Protein AF-W8YSH8-F1 (afdb_monomer_lite)

Sequence (83 aa):
MADPSLFLEEARTSIHHPGGHTEGWPDSLKNMMLQYYTFIRDRKDPRKDRPNFATFEDGHLSMRITDAILQSHEEERWIRVTT

Secondary structure (DSSP, 8-state):
---GGGS-HHHHTT--SPTT----HHHHHHHHHHHHHHHHHTT--TTTSPPSS--HHHHHHHHHHHHHHHHHHHHTS------

Foldseek 3Di:
DDDLVPDDPVCSVLDDDHGPDDDDDVSVVVVLVCQVVVCVVVVHDVVPDPGPHDDVVNVVLVVLVVVQVVVCVVVVHHDDSDD

Structure (mmCIF, N/CA/C/O backbone):
data_AF-W8YSH8-F1
#
_entry.id   AF-W8YSH8-F1
#
loop_
_atom_site.group_PDB
_atom_site.id
_atom_site.type_symbol
_atom_site.label_atom_id
_atom_site.label_alt_id
_atom_site.label_comp_id
_atom_site.label_asym_id
_atom_site.label_entity_id
_atom_site.label_seq_id
_atom_site.pdbx_PDB_ins_code
_atom_site.Cartn_x
_atom_site.Cartn_y
_atom_site.Cartn_z
_atom_site.occupancy
_atom_site.B_iso_or_equiv
_atom_site.auth_seq_id
_atom_site.auth_comp_id
_atom_site.auth_asym_id
_atom_site.auth_atom_id
_atom_site.pdbx_PDB_model_num
ATOM 1 N N . MET A 1 1 ? 19.046 -13.631 8.253 1.00 66.25 1 MET A N 1
ATOM 2 C CA . MET A 1 1 ? 19.356 -12.399 7.491 1.00 66.25 1 MET A CA 1
ATOM 3 C C . MET A 1 1 ? 18.791 -12.579 6.085 1.00 66.25 1 MET A C 1
ATOM 5 O O . MET A 1 1 ? 18.692 -13.730 5.678 1.00 66.25 1 MET A O 1
ATOM 9 N N . ALA A 1 2 ? 18.307 -11.532 5.410 1.00 77.81 2 ALA A N 1
ATOM 10 C CA . ALA A 1 2 ? 17.486 -11.697 4.203 1.00 77.81 2 ALA A CA 1
ATOM 11 C C . ALA A 1 2 ? 18.309 -12.224 3.010 1.00 77.81 2 ALA A C 1
ATOM 13 O O . ALA A 1 2 ? 19.397 -11.724 2.740 1.00 77.81 2 ALA A O 1
ATOM 14 N N . ASP A 1 3 ? 17.797 -13.244 2.318 1.00 83.94 3 ASP A N 1
ATOM 15 C CA . ASP A 1 3 ? 18.357 -13.797 1.078 1.00 83.94 3 ASP A CA 1
ATOM 16 C C . ASP A 1 3 ? 17.244 -13.825 0.020 1.00 83.94 3 ASP A C 1
ATOM 18 O O . ASP A 1 3 ? 16.244 -14.508 0.258 1.00 83.94 3 ASP A O 1
ATOM 22 N N . PRO A 1 4 ? 17.385 -13.119 -1.123 1.00 81.50 4 PRO A N 1
ATOM 23 C CA . PRO A 1 4 ? 16.360 -13.062 -2.167 1.00 81.50 4 PRO A CA 1
ATOM 24 C C . PRO A 1 4 ? 15.856 -14.436 -2.625 1.00 81.50 4 PRO A C 1
ATOM 26 O O . PRO A 1 4 ? 14.671 -14.594 -2.909 1.00 81.50 4 PRO A O 1
ATOM 29 N N . SER A 1 5 ? 16.722 -15.451 -2.669 1.00 85.88 5 SER A N 1
ATOM 30 C CA . SER A 1 5 ? 16.350 -16.792 -3.137 1.00 85.88 5 SER A CA 1
ATOM 31 C C . SER A 1 5 ? 15.302 -17.470 -2.246 1.00 85.88 5 SER A C 1
ATOM 33 O O . SER A 1 5 ? 14.537 -18.307 -2.730 1.00 85.88 5 SER A O 1
ATOM 35 N N . LEU A 1 6 ? 15.212 -17.055 -0.978 1.00 89.38 6 LEU A N 1
ATOM 36 C CA . LEU A 1 6 ? 14.288 -17.590 0.021 1.00 89.38 6 LEU A CA 1
ATOM 37 C C . LEU A 1 6 ? 12.929 -16.871 0.048 1.00 89.38 6 LEU A C 1
ATOM 39 O O . LEU A 1 6 ? 12.028 -17.311 0.762 1.00 89.38 6 LEU A O 1
ATOM 43 N N . PHE A 1 7 ? 12.763 -15.778 -0.702 1.00 88.50 7 PHE A N 1
ATOM 44 C CA . PHE A 1 7 ? 11.491 -15.058 -0.794 1.00 88.50 7 PHE A CA 1
ATOM 45 C C . PHE A 1 7 ? 10.586 -15.637 -1.885 1.00 88.50 7 PHE A C 1
ATOM 47 O O . PHE A 1 7 ? 11.063 -16.175 -2.890 1.00 88.50 7 PHE A O 1
ATOM 54 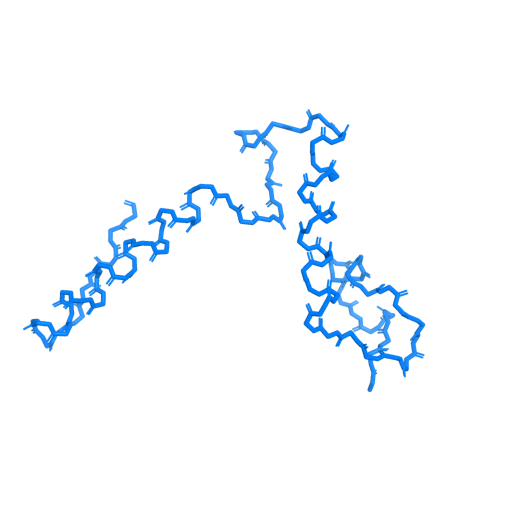N N . LEU A 1 8 ? 9.274 -15.457 -1.690 1.00 92.06 8 LEU A N 1
ATOM 55 C CA . LEU A 1 8 ? 8.267 -15.627 -2.740 1.00 92.06 8 LEU A CA 1
ATOM 56 C C . LEU A 1 8 ? 8.625 -14.765 -3.953 1.00 92.06 8 LEU A C 1
ATOM 58 O O . LEU A 1 8 ? 9.168 -13.670 -3.788 1.00 92.06 8 LEU A O 1
ATOM 62 N N . GLU A 1 9 ? 8.301 -15.245 -5.153 1.00 90.00 9 GLU A N 1
ATOM 63 C CA . GLU A 1 9 ? 8.692 -14.611 -6.417 1.00 90.00 9 GLU A CA 1
ATOM 64 C C . GLU A 1 9 ? 8.283 -13.132 -6.473 1.00 90.00 9 GLU A C 1
ATOM 66 O O . GLU A 1 9 ? 9.077 -12.274 -6.852 1.00 90.00 9 GLU A O 1
ATOM 71 N N . GLU A 1 10 ? 7.088 -12.808 -5.983 1.00 87.06 10 GLU A N 1
ATOM 72 C CA . GLU A 1 10 ? 6.542 -11.450 -5.978 1.00 87.06 10 GLU A CA 1
ATOM 73 C C . GLU A 1 10 ? 7.279 -10.507 -5.014 1.00 87.06 10 GLU A C 1
ATOM 75 O O . GLU A 1 10 ? 7.254 -9.290 -5.187 1.00 87.06 10 GLU A O 1
ATOM 80 N N . ALA A 1 11 ? 7.937 -11.050 -3.987 1.00 88.44 11 ALA A N 1
ATOM 81 C CA . ALA A 1 11 ? 8.674 -10.274 -2.994 1.00 88.44 11 ALA A CA 1
ATOM 82 C C . ALA A 1 11 ? 10.148 -10.066 -3.378 1.00 88.44 11 ALA A C 1
ATOM 84 O O . ALA A 1 11 ? 10.778 -9.127 -2.885 1.00 88.44 11 ALA A O 1
ATOM 85 N N . ARG A 1 12 ? 10.700 -10.892 -4.279 1.00 89.75 12 ARG A N 1
ATOM 86 C CA . ARG A 1 12 ? 12.115 -10.830 -4.692 1.00 89.75 12 ARG A CA 1
ATOM 87 C C . ARG A 1 12 ? 12.499 -9.484 -5.284 1.00 89.75 12 ARG A C 1
ATOM 89 O O . ARG A 1 12 ? 13.585 -8.991 -5.007 1.00 89.75 12 ARG A O 1
ATOM 96 N N . THR A 1 13 ? 11.593 -8.852 -6.029 1.00 88.06 13 THR A N 1
ATOM 97 C CA . THR A 1 13 ? 11.832 -7.537 -6.648 1.00 88.06 13 THR A CA 1
ATOM 98 C C . THR A 1 13 ? 12.014 -6.405 -5.636 1.00 88.06 13 THR A C 1
ATOM 100 O O . THR A 1 13 ? 12.429 -5.314 -6.012 1.00 88.06 13 THR A O 1
ATOM 103 N N . SER A 1 14 ? 11.669 -6.636 -4.368 1.00 90.75 14 SER A N 1
ATOM 104 C CA . SER A 1 14 ? 11.818 -5.661 -3.285 1.00 90.75 14 SER A CA 1
ATOM 105 C C . SER A 1 14 ? 13.136 -5.816 -2.519 1.00 90.75 14 SER A C 1
ATOM 107 O O . SER A 1 14 ? 13.482 -4.918 -1.749 1.00 90.75 14 SER A O 1
ATOM 109 N N . ILE A 1 15 ? 13.874 -6.913 -2.733 1.00 92.44 15 ILE A N 1
ATOM 110 C CA . ILE A 1 15 ? 15.170 -7.174 -2.100 1.00 92.44 15 ILE A CA 1
ATOM 111 C C . ILE A 1 15 ? 16.276 -6.764 -3.071 1.00 92.44 15 ILE A C 1
ATOM 113 O O . ILE A 1 15 ? 16.425 -7.335 -4.149 1.00 92.44 15 ILE A O 1
ATOM 117 N N . HIS A 1 16 ? 17.040 -5.749 -2.693 1.00 90.50 16 HIS A N 1
ATOM 118 C CA . HIS A 1 16 ? 18.059 -5.135 -3.539 1.00 90.50 16 HIS A CA 1
ATOM 119 C C . HIS A 1 16 ? 19.473 -5.439 -3.065 1.00 90.50 16 HIS A C 1
ATOM 121 O O . HIS A 1 16 ? 20.405 -5.404 -3.872 1.00 90.50 16 HIS A O 1
ATOM 127 N N . HIS A 1 17 ? 19.643 -5.713 -1.771 1.00 89.06 17 HIS A N 1
ATOM 128 C CA . HIS A 1 17 ? 20.953 -6.020 -1.214 1.00 89.06 17 HIS A CA 1
ATOM 129 C C . HIS A 1 17 ? 21.318 -7.501 -1.413 1.00 89.06 17 HIS A C 1
ATOM 131 O O . HIS A 1 17 ? 20.434 -8.360 -1.495 1.00 89.06 17 HIS A O 1
ATOM 137 N N . PRO A 1 18 ? 22.621 -7.836 -1.480 1.00 88.50 18 PRO A N 1
ATOM 138 C CA . PRO A 1 18 ? 23.065 -9.223 -1.549 1.00 88.50 18 PRO A CA 1
ATOM 139 C C . PRO A 1 18 ? 22.591 -10.046 -0.348 1.00 88.50 18 PRO A C 1
ATOM 141 O O . PRO A 1 18 ? 22.442 -9.522 0.759 1.00 88.50 18 PRO A O 1
ATOM 144 N N . GLY A 1 19 ? 22.439 -11.357 -0.553 1.00 89.19 19 GLY A N 1
ATOM 145 C CA . GLY A 1 19 ? 22.047 -12.285 0.505 1.00 89.19 19 GLY A CA 1
ATOM 146 C C . GLY A 1 19 ? 22.903 -12.118 1.761 1.00 89.19 19 GLY A C 1
ATOM 147 O O . GLY A 1 19 ? 24.124 -11.977 1.691 1.00 89.19 19 GLY A O 1
ATOM 148 N N . GLY A 1 20 ? 22.246 -12.072 2.917 1.00 86.88 20 GLY A N 1
ATOM 149 C CA . GLY A 1 20 ? 22.911 -11.749 4.173 1.00 86.88 20 GLY A CA 1
ATOM 150 C C . GLY A 1 20 ? 22.967 -10.255 4.500 1.00 86.88 20 GLY A C 1
ATOM 151 O O . GLY A 1 20 ? 23.615 -9.904 5.472 1.00 86.88 20 GLY A O 1
ATOM 152 N N . HIS A 1 21 ? 22.282 -9.376 3.769 1.00 87.88 21 HIS A N 1
ATOM 153 C CA . HIS A 1 21 ? 22.093 -7.971 4.156 1.00 87.88 21 HIS A CA 1
ATOM 154 C C . HIS A 1 21 ? 20.626 -7.713 4.509 1.00 87.88 21 HIS A C 1
ATOM 156 O O . HIS A 1 21 ? 19.723 -8.378 4.006 1.00 87.88 21 HIS A O 1
ATOM 162 N N . THR A 1 22 ? 20.371 -6.794 5.436 1.00 86.12 22 THR A N 1
ATOM 163 C CA . THR A 1 22 ? 19.005 -6.460 5.862 1.00 86.12 22 THR A CA 1
ATOM 164 C C . THR A 1 22 ? 18.455 -5.296 5.054 1.00 86.12 22 THR A C 1
ATOM 166 O O . THR A 1 22 ? 19.113 -4.266 4.954 1.00 86.12 22 THR A O 1
ATOM 169 N N . GLU A 1 23 ? 17.226 -5.442 4.571 1.00 90.75 23 GLU A N 1
ATOM 170 C CA . GLU A 1 23 ? 16.391 -4.318 4.142 1.00 90.75 23 GLU A CA 1
ATOM 171 C C . GLU A 1 23 ? 15.782 -3.630 5.374 1.00 90.75 23 GLU A C 1
ATOM 173 O O . GLU A 1 23 ? 15.570 -4.264 6.414 1.00 90.75 23 GLU A O 1
ATOM 178 N N . GLY A 1 24 ? 15.473 -2.342 5.261 1.00 90.25 24 GLY A N 1
ATOM 179 C CA . GLY A 1 24 ? 14.884 -1.559 6.339 1.00 90.25 24 GLY A CA 1
ATOM 180 C C . GLY A 1 24 ? 13.832 -0.552 5.883 1.00 90.25 24 GLY A C 1
ATOM 181 O O . GLY A 1 24 ? 13.269 -0.604 4.786 1.00 90.25 24 GLY A O 1
ATOM 182 N N . TRP A 1 25 ? 13.549 0.397 6.776 1.00 92.19 25 TRP A N 1
ATOM 183 C CA . TRP A 1 25 ? 12.589 1.469 6.518 1.00 92.19 25 TRP A CA 1
ATOM 184 C C . TRP A 1 25 ? 12.928 2.312 5.270 1.00 92.19 25 TRP A C 1
ATOM 186 O O . TRP A 1 25 ? 12.031 2.521 4.449 1.00 92.19 25 TRP A O 1
ATOM 196 N N . PRO A 1 26 ? 14.188 2.751 5.052 1.00 93.38 26 PRO A N 1
ATOM 197 C CA . PRO A 1 26 ? 14.539 3.506 3.848 1.00 93.38 26 PRO A CA 1
ATOM 198 C C . PRO A 1 26 ? 14.278 2.725 2.552 1.00 93.38 26 PRO A C 1
ATOM 200 O O . PRO A 1 26 ? 13.788 3.298 1.576 1.00 93.38 26 PRO A O 1
ATOM 203 N N . ASP A 1 27 ? 14.542 1.416 2.552 1.00 94.19 27 ASP A N 1
ATOM 204 C CA . ASP A 1 27 ? 14.317 0.550 1.393 1.00 94.19 27 ASP A CA 1
ATOM 205 C C . ASP A 1 27 ? 12.821 0.392 1.094 1.00 94.19 27 ASP A C 1
ATOM 207 O O . ASP A 1 27 ? 12.414 0.397 -0.066 1.00 94.19 27 ASP A O 1
ATOM 211 N N . SER A 1 28 ? 11.978 0.356 2.130 1.00 92.81 28 SER A N 1
ATOM 212 C CA . SER A 1 28 ? 10.518 0.289 1.975 1.00 92.81 28 SER A CA 1
ATOM 213 C C . SER A 1 28 ? 9.965 1.517 1.243 1.00 92.81 28 SER A C 1
ATOM 215 O O . SER A 1 28 ? 9.184 1.380 0.298 1.00 92.81 28 SER A O 1
ATOM 217 N N . LEU A 1 29 ? 10.418 2.720 1.619 1.00 94.38 29 LEU A N 1
ATOM 218 C CA . LEU A 1 29 ? 10.026 3.958 0.939 1.00 94.38 29 LEU A CA 1
ATOM 219 C C . LEU A 1 29 ? 10.528 3.986 -0.510 1.00 94.38 29 LEU A C 1
ATOM 221 O O . LEU A 1 29 ? 9.767 4.312 -1.424 1.00 94.38 29 LEU A O 1
ATOM 225 N N . LYS A 1 30 ? 11.793 3.610 -0.732 1.00 95.38 30 LYS A N 1
ATOM 226 C CA . LYS A 1 30 ? 12.365 3.480 -2.079 1.00 95.38 30 LYS A CA 1
ATOM 227 C C . LYS A 1 30 ? 11.522 2.530 -2.934 1.00 95.38 30 LYS A C 1
ATOM 229 O O . LYS A 1 30 ? 11.200 2.878 -4.068 1.00 95.38 30 LYS A O 1
ATOM 234 N N . ASN A 1 31 ? 11.152 1.366 -2.405 1.00 95.31 31 ASN A N 1
ATOM 235 C CA . ASN A 1 31 ? 10.376 0.361 -3.127 1.00 95.31 31 ASN A CA 1
ATOM 236 C C . ASN A 1 31 ? 8.996 0.892 -3.509 1.00 95.31 31 ASN A C 1
ATOM 238 O O . ASN A 1 31 ? 8.613 0.778 -4.669 1.00 95.31 31 ASN A O 1
ATOM 242 N N . MET A 1 32 ? 8.290 1.550 -2.585 1.00 95.31 32 MET A N 1
ATOM 243 C CA . MET A 1 32 ? 7.007 2.195 -2.883 1.00 95.31 32 MET A CA 1
ATOM 244 C C . MET A 1 32 ? 7.136 3.200 -4.041 1.00 95.31 32 MET A C 1
ATOM 246 O O . MET A 1 32 ? 6.352 3.161 -4.991 1.00 95.31 32 MET A O 1
ATOM 250 N N . MET A 1 33 ? 8.153 4.065 -3.996 1.00 96.19 33 MET A N 1
ATOM 251 C CA . MET A 1 33 ? 8.397 5.057 -5.047 1.00 96.19 33 MET A CA 1
ATOM 252 C C . MET A 1 33 ? 8.768 4.397 -6.380 1.00 96.19 33 MET A C 1
ATOM 254 O O . MET A 1 33 ? 8.277 4.807 -7.431 1.00 96.19 33 MET A O 1
ATOM 258 N N . LEU A 1 34 ? 9.593 3.349 -6.350 1.00 95.88 34 LEU A N 1
ATOM 259 C CA . LEU A 1 34 ? 9.975 2.590 -7.538 1.00 95.88 34 LEU A CA 1
ATOM 260 C C . LEU A 1 34 ? 8.753 1.965 -8.219 1.00 95.88 34 LEU A C 1
ATOM 262 O O . LEU A 1 34 ? 8.642 2.053 -9.442 1.00 95.88 34 LEU A O 1
ATOM 266 N N . GLN A 1 35 ? 7.830 1.383 -7.450 1.00 95.19 35 GLN A N 1
ATOM 267 C CA . GLN A 1 35 ? 6.595 0.811 -7.988 1.00 95.19 35 GLN A CA 1
ATOM 268 C C . GLN A 1 35 ? 5.704 1.881 -8.629 1.00 95.19 35 GLN A C 1
ATOM 270 O O . GLN A 1 35 ? 5.275 1.724 -9.775 1.00 95.19 35 GLN A O 1
ATOM 275 N N . TYR A 1 36 ? 5.507 3.008 -7.938 1.00 96.06 36 TYR A N 1
ATOM 276 C CA . TYR A 1 36 ? 4.721 4.135 -8.444 1.00 96.06 36 TYR A CA 1
ATOM 277 C C . TYR A 1 36 ? 5.269 4.677 -9.774 1.00 96.06 36 TYR A C 1
ATOM 279 O O . TYR A 1 36 ? 4.551 4.766 -10.771 1.00 96.06 36 TYR A O 1
ATOM 287 N N . TYR A 1 37 ? 6.567 4.987 -9.832 1.00 97.06 37 TYR A N 1
ATOM 288 C CA . TYR A 1 37 ? 7.168 5.545 -11.045 1.00 97.06 37 TYR A CA 1
ATOM 289 C C . TYR A 1 37 ? 7.320 4.524 -12.170 1.00 97.06 37 TYR A C 1
ATOM 291 O O . TYR A 1 37 ? 7.217 4.899 -13.337 1.00 97.06 37 TYR A O 1
ATOM 299 N N . THR A 1 38 ? 7.521 3.243 -11.854 1.00 96.44 38 THR A N 1
ATOM 300 C CA . THR A 1 38 ? 7.524 2.169 -12.858 1.00 96.44 38 THR A CA 1
ATOM 301 C C . THR A 1 38 ? 6.175 2.087 -13.563 1.00 96.44 38 THR A C 1
ATOM 303 O O . THR A 1 38 ? 6.127 2.037 -14.788 1.00 96.44 38 THR A O 1
ATOM 306 N N . PHE A 1 39 ? 5.077 2.168 -12.814 1.00 97.38 39 PHE A N 1
ATOM 307 C CA . PHE A 1 39 ? 3.728 2.151 -13.373 1.00 97.38 39 PHE A CA 1
ATOM 308 C C . PHE A 1 39 ? 3.473 3.322 -14.335 1.00 97.38 39 PHE A C 1
ATOM 310 O O . PHE A 1 39 ? 2.943 3.119 -15.428 1.00 97.38 39 PHE A O 1
ATOM 317 N N . ILE A 1 40 ? 3.927 4.528 -13.972 1.00 97.00 40 ILE A N 1
ATOM 318 C CA . ILE A 1 40 ? 3.853 5.717 -14.838 1.00 97.00 40 ILE A CA 1
ATOM 319 C C . ILE A 1 40 ? 4.728 5.550 -16.083 1.00 97.00 40 ILE A C 1
ATOM 321 O O . ILE A 1 40 ? 4.272 5.798 -17.201 1.00 97.00 40 ILE A O 1
ATOM 325 N N . ARG A 1 41 ? 5.987 5.134 -15.903 1.00 98.00 41 ARG A N 1
ATOM 326 C CA . ARG A 1 41 ? 6.953 4.929 -16.992 1.00 98.00 41 ARG A CA 1
ATOM 327 C C . ARG A 1 41 ? 6.416 3.943 -18.026 1.00 98.00 41 ARG A C 1
ATOM 329 O O . ARG A 1 41 ? 6.521 4.198 -19.223 1.00 98.00 41 ARG A O 1
ATOM 336 N N . ASP A 1 42 ? 5.812 2.858 -17.555 1.00 97.62 42 ASP A N 1
ATOM 337 C CA . ASP A 1 42 ? 5.245 1.796 -18.385 1.00 97.62 42 ASP A CA 1
ATOM 338 C C . ASP A 1 42 ? 3.885 2.192 -19.000 1.00 97.62 42 ASP A C 1
ATOM 340 O O . ASP A 1 42 ? 3.275 1.395 -19.709 1.00 97.62 42 ASP A O 1
ATOM 344 N N . ARG A 1 43 ? 3.418 3.430 -18.765 1.00 97.38 43 ARG A N 1
ATOM 345 C CA . ARG A 1 43 ? 2.154 4.000 -19.268 1.00 97.38 43 ARG A CA 1
ATOM 346 C C . ARG A 1 43 ? 0.918 3.175 -18.898 1.00 97.38 43 ARG A C 1
ATOM 348 O O . ARG A 1 43 ? -0.035 3.112 -19.675 1.00 97.38 43 ARG A O 1
ATOM 355 N N . LYS A 1 44 ? 0.937 2.560 -17.715 1.00 97.56 44 LYS A N 1
ATOM 356 C CA . LYS A 1 44 ? -0.197 1.804 -17.179 1.00 97.56 44 LYS A CA 1
ATOM 357 C C . LYS A 1 44 ? -1.318 2.745 -16.733 1.00 97.56 44 LYS A C 1
ATOM 359 O O . LYS A 1 44 ? -1.068 3.873 -16.303 1.00 97.56 44 LYS A O 1
ATOM 364 N N . ASP A 1 45 ? -2.555 2.278 -16.837 1.00 95.06 45 ASP A N 1
ATOM 365 C CA . ASP A 1 45 ? -3.757 3.011 -16.438 1.00 95.06 45 ASP A CA 1
ATOM 366 C C . ASP A 1 45 ? -4.259 2.456 -15.098 1.00 95.06 45 ASP A C 1
ATOM 368 O O . ASP A 1 45 ? -4.663 1.297 -15.054 1.00 95.06 45 ASP A O 1
ATOM 372 N N . PRO A 1 46 ? -4.304 3.242 -14.003 1.00 92.69 46 PRO A N 1
ATOM 373 C CA . PRO A 1 46 ? -4.743 2.743 -12.696 1.00 92.69 46 PRO A CA 1
ATOM 374 C C . PRO A 1 46 ? -6.209 2.285 -12.672 1.00 92.69 46 PRO A C 1
ATOM 376 O O . PRO A 1 46 ? -6.629 1.648 -11.713 1.00 92.69 46 PRO A O 1
ATOM 379 N N . ARG A 1 47 ? -6.999 2.593 -13.712 1.00 91.31 47 ARG A N 1
ATOM 380 C CA . ARG A 1 47 ? -8.374 2.095 -13.869 1.00 91.31 47 ARG A CA 1
ATOM 381 C C . ARG A 1 47 ? -8.460 0.732 -14.559 1.00 91.31 47 ARG A C 1
ATOM 383 O O . ARG A 1 47 ? -9.538 0.145 -14.580 1.00 91.31 47 ARG A O 1
ATOM 390 N N . LYS A 1 48 ? -7.377 0.259 -15.180 1.00 95.00 48 LYS A N 1
ATOM 391 C CA . LYS A 1 48 ? -7.344 -0.985 -15.974 1.00 95.00 48 LYS A CA 1
ATOM 392 C C . LYS A 1 48 ? -6.292 -1.961 -15.469 1.00 95.00 48 LYS A C 1
ATOM 394 O O . LYS A 1 48 ? -6.542 -3.160 -15.402 1.00 95.00 48 LYS A O 1
ATOM 399 N N . ASP A 1 49 ? -5.128 -1.438 -15.122 1.00 96.44 49 ASP A N 1
ATOM 400 C CA . ASP A 1 49 ? -3.986 -2.179 -14.624 1.00 96.44 49 ASP A CA 1
ATOM 401 C C . ASP A 1 49 ? -3.974 -2.127 -13.103 1.00 96.44 49 ASP A C 1
ATOM 403 O O . ASP A 1 49 ? -4.082 -1.055 -12.508 1.00 96.44 49 ASP A O 1
ATOM 407 N N . ARG A 1 50 ? -3.794 -3.286 -12.466 1.00 93.38 50 ARG A N 1
ATOM 408 C CA . ARG A 1 50 ? -3.722 -3.383 -11.008 1.00 93.38 50 ARG A CA 1
ATOM 409 C C . ARG A 1 50 ? -2.454 -2.687 -10.487 1.00 93.38 50 ARG A C 1
ATOM 411 O O . ARG A 1 50 ? -1.355 -3.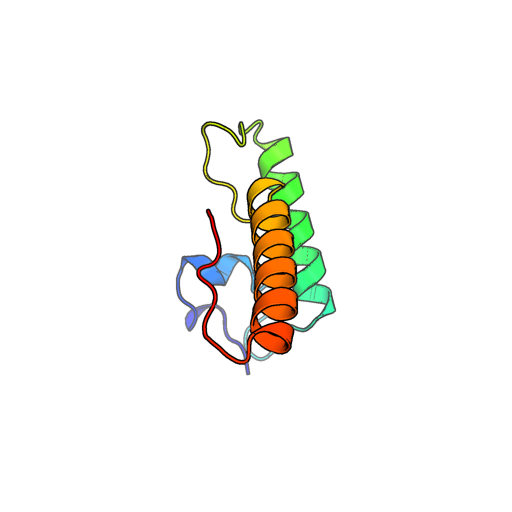165 -10.787 1.00 93.38 50 ARG A O 1
ATOM 418 N N . PRO A 1 51 ? -2.571 -1.615 -9.684 1.00 94.50 51 PRO A N 1
ATOM 419 C CA . PRO A 1 51 ? -1.423 -1.001 -9.032 1.00 94.50 51 PRO A CA 1
ATOM 420 C C . PRO A 1 51 ? -0.881 -1.907 -7.923 1.00 94.50 51 PRO A C 1
ATOM 422 O O . PRO A 1 51 ? -1.614 -2.679 -7.305 1.00 94.50 51 PRO A O 1
ATOM 425 N N . ASN A 1 52 ? 0.413 -1.796 -7.650 1.00 91.31 52 ASN A N 1
ATOM 426 C CA . ASN A 1 52 ? 1.095 -2.456 -6.532 1.00 91.31 52 ASN A CA 1
ATOM 427 C C . ASN A 1 52 ? 1.666 -1.435 -5.531 1.00 91.31 52 ASN A C 1
ATOM 429 O O . ASN A 1 52 ? 2.662 -1.684 -4.856 1.00 91.31 52 ASN A O 1
ATOM 433 N N . PHE A 1 53 ? 1.019 -0.276 -5.456 1.00 94.00 53 PHE A N 1
ATOM 434 C CA . PHE A 1 53 ? 1.256 0.818 -4.520 1.00 94.00 53 PHE A CA 1
ATOM 435 C C . PHE A 1 53 ? -0.102 1.369 -4.071 1.00 94.00 53 PHE A C 1
ATOM 437 O O . PHE A 1 53 ? -1.118 1.110 -4.718 1.00 94.00 53 PHE A O 1
ATOM 444 N N . ALA A 1 54 ? -0.116 2.132 -2.978 1.00 94.69 54 ALA A N 1
ATOM 445 C CA . ALA A 1 54 ? -1.343 2.707 -2.439 1.00 94.69 54 ALA A CA 1
ATOM 446 C C . ALA A 1 54 ? -1.960 3.736 -3.401 1.00 94.69 54 ALA A C 1
ATOM 448 O O . ALA A 1 54 ? -1.286 4.650 -3.884 1.00 94.69 54 ALA A O 1
ATOM 449 N N . THR A 1 55 ? -3.253 3.588 -3.656 1.00 94.81 55 THR A N 1
ATOM 450 C CA . THR A 1 55 ? -4.061 4.460 -4.510 1.00 94.81 55 THR A CA 1
ATOM 451 C C . THR A 1 55 ? -4.915 5.423 -3.681 1.00 94.81 55 THR A C 1
ATOM 453 O O . THR A 1 55 ? -4.955 5.367 -2.451 1.00 94.81 55 THR A O 1
ATOM 456 N N . PHE A 1 56 ? -5.653 6.311 -4.355 1.00 94.38 56 PHE A N 1
ATOM 457 C CA . PHE A 1 56 ? -6.658 7.132 -3.676 1.00 94.38 56 PHE A CA 1
ATOM 458 C C . PHE A 1 56 ? -7.823 6.318 -3.112 1.00 94.38 56 PHE A C 1
ATOM 460 O O . PHE A 1 56 ? -8.386 6.720 -2.098 1.00 94.38 56 PHE A O 1
ATOM 467 N N . GLU A 1 57 ? -8.170 5.185 -3.723 1.00 94.31 57 GLU A N 1
ATOM 468 C CA . GLU A 1 57 ? -9.200 4.289 -3.192 1.00 94.31 57 GLU A CA 1
ATOM 469 C C . GLU A 1 57 ? -8.746 3.670 -1.863 1.00 94.31 57 GLU A C 1
ATOM 471 O O . GLU A 1 57 ? -9.486 3.716 -0.880 1.00 94.31 57 GLU A O 1
ATOM 476 N N . ASP A 1 58 ? -7.489 3.223 -1.788 1.00 94.94 58 ASP A N 1
ATOM 477 C CA . ASP A 1 58 ? -6.891 2.727 -0.540 1.00 94.94 58 ASP A CA 1
ATOM 478 C C . ASP A 1 58 ? -6.844 3.824 0.537 1.00 94.94 58 ASP A C 1
ATOM 480 O O . ASP A 1 58 ? -7.159 3.586 1.706 1.00 94.94 58 ASP A O 1
ATOM 484 N N . GLY A 1 59 ? -6.498 5.054 0.141 1.00 96.00 59 GLY A N 1
ATOM 485 C CA . GLY A 1 59 ? -6.524 6.218 1.028 1.00 96.00 59 GLY A CA 1
ATOM 486 C C . GLY A 1 59 ? -7.926 6.526 1.560 1.00 96.00 59 GLY A C 1
ATOM 487 O O . GLY A 1 59 ? -8.095 6.780 2.752 1.00 96.00 59 GLY A O 1
ATOM 488 N N . HIS A 1 60 ? -8.947 6.450 0.705 1.00 96.94 60 HIS A N 1
ATOM 489 C CA . HIS A 1 60 ? -10.340 6.641 1.103 1.00 96.94 60 HIS A CA 1
ATOM 490 C C . HIS A 1 60 ? -10.810 5.554 2.077 1.00 96.94 60 HIS A C 1
ATOM 492 O O . HIS A 1 60 ? -11.428 5.869 3.096 1.00 96.94 60 HIS A O 1
ATOM 498 N N . LEU A 1 61 ? -10.468 4.289 1.814 1.00 97.12 61 LEU A N 1
ATOM 499 C CA . LEU A 1 61 ? -10.768 3.184 2.721 1.00 97.12 61 LEU A CA 1
ATOM 500 C C . LEU A 1 61 ? -10.107 3.384 4.094 1.00 97.12 61 LEU A C 1
ATOM 502 O O . LEU A 1 61 ? -10.759 3.189 5.117 1.00 97.12 61 LEU A O 1
ATOM 506 N N . SER A 1 62 ? -8.852 3.842 4.126 1.00 97.44 62 SER A N 1
ATOM 507 C CA . SER A 1 62 ? -8.137 4.165 5.370 1.00 97.44 62 SER A CA 1
ATOM 508 C C . SER A 1 62 ? -8.860 5.231 6.208 1.00 97.44 62 SER A C 1
ATOM 510 O O . SER A 1 62 ? -9.004 5.089 7.427 1.00 97.44 62 SER A O 1
ATOM 512 N N . MET A 1 63 ? -9.402 6.269 5.560 1.00 97.81 63 MET A N 1
ATOM 513 C CA . MET A 1 63 ? -10.196 7.292 6.252 1.00 97.81 63 MET A CA 1
ATOM 514 C C 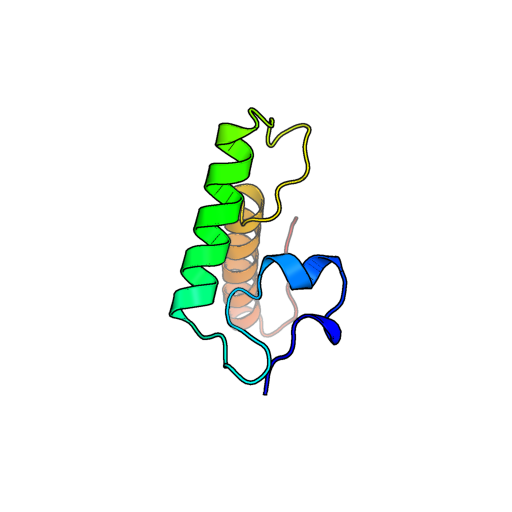. MET A 1 63 ? -11.502 6.721 6.810 1.00 97.81 63 MET A C 1
ATOM 516 O O . MET A 1 63 ? -11.810 6.943 7.974 1.00 97.81 63 MET A O 1
ATOM 520 N N . ARG A 1 64 ? -12.216 5.884 6.052 1.00 97.94 64 ARG A N 1
ATOM 521 C CA . ARG A 1 64 ? -13.463 5.258 6.534 1.00 97.94 64 ARG A CA 1
ATOM 522 C C . ARG A 1 64 ? -13.247 4.297 7.692 1.00 97.94 64 ARG A C 1
ATOM 524 O O . ARG A 1 64 ? -14.120 4.160 8.543 1.00 97.94 64 ARG A O 1
ATOM 531 N N . ILE A 1 65 ? -12.100 3.619 7.725 1.00 98.12 65 ILE A N 1
ATOM 532 C CA . ILE A 1 65 ? -11.705 2.810 8.880 1.00 98.12 65 ILE A CA 1
ATOM 533 C C . ILE A 1 65 ? -11.514 3.718 10.096 1.00 98.12 65 ILE A C 1
ATOM 535 O O . ILE A 1 65 ? -12.036 3.404 11.161 1.00 98.12 65 ILE A O 1
ATOM 539 N N . THR A 1 66 ? -10.824 4.850 9.934 1.00 98.12 66 THR A N 1
ATOM 540 C CA . THR A 1 66 ? -10.663 5.848 11.005 1.00 98.12 66 THR A CA 1
ATOM 541 C C . THR A 1 66 ? -12.019 6.336 11.522 1.00 98.12 66 THR A C 1
ATOM 543 O O . THR A 1 66 ? -12.253 6.296 12.728 1.00 98.12 66 THR A O 1
ATOM 546 N N . ASP A 1 67 ? -12.942 6.699 10.630 1.00 98.19 67 ASP A N 1
ATOM 547 C CA . ASP A 1 67 ? -14.292 7.143 11.004 1.00 98.19 67 ASP A CA 1
ATOM 548 C C . ASP A 1 67 ? -15.060 6.055 11.771 1.00 98.19 67 ASP A C 1
ATOM 550 O O . ASP A 1 67 ? -15.657 6.315 12.815 1.00 98.19 67 ASP A O 1
ATOM 554 N N . ALA A 1 68 ? -14.999 4.806 11.297 1.00 98.38 68 ALA A N 1
ATOM 555 C CA . ALA A 1 68 ? -15.645 3.679 11.961 1.00 98.38 68 ALA A CA 1
ATOM 556 C C . ALA A 1 68 ? -15.036 3.382 13.341 1.00 98.38 68 ALA A C 1
ATOM 558 O O . ALA A 1 68 ? -15.767 2.977 14.243 1.00 98.38 68 ALA A O 1
ATOM 559 N N . ILE A 1 69 ? -13.725 3.586 13.527 1.00 98.38 69 ILE A N 1
ATOM 560 C CA . ILE A 1 69 ? -13.059 3.459 14.833 1.00 98.38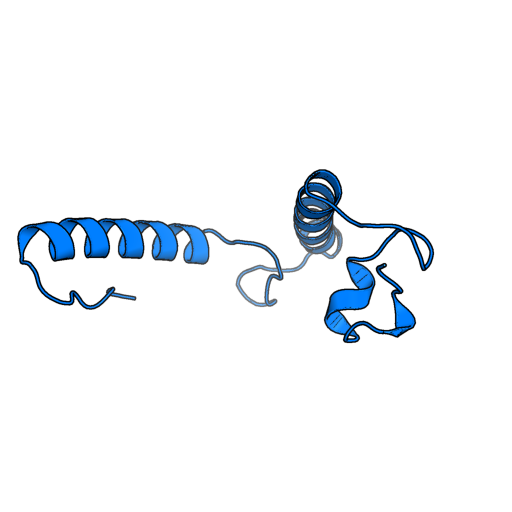 69 ILE A CA 1
ATOM 561 C C . ILE A 1 69 ? -13.579 4.525 15.797 1.00 98.38 69 ILE A C 1
ATOM 563 O O . ILE A 1 69 ? -13.911 4.194 16.934 1.00 98.38 69 ILE A O 1
ATOM 567 N N . LEU A 1 70 ? -13.683 5.780 15.349 1.00 98.44 70 LEU A N 1
ATOM 568 C CA . LEU A 1 70 ? -14.210 6.871 16.171 1.00 98.44 70 LEU A CA 1
ATOM 569 C C . LEU A 1 70 ? -15.658 6.593 16.594 1.00 98.44 70 LEU A C 1
ATOM 571 O O . LEU A 1 70 ? -15.969 6.652 17.781 1.00 98.44 70 LEU A O 1
ATOM 575 N N . GLN A 1 71 ? -16.508 6.173 15.655 1.00 98.44 71 GLN A N 1
ATOM 576 C CA . GLN A 1 71 ? -17.890 5.790 15.954 1.00 98.44 71 GLN A CA 1
ATOM 577 C C . GLN A 1 71 ? -17.965 4.561 16.876 1.00 98.44 71 GLN A C 1
ATOM 579 O O . GLN A 1 71 ? -18.801 4.491 17.772 1.00 98.44 71 GLN A O 1
ATOM 584 N N . SER A 1 72 ? -17.084 3.576 16.684 1.00 98.75 72 SER A N 1
ATOM 585 C CA . SER A 1 72 ? -17.039 2.371 17.518 1.00 98.75 72 SER A CA 1
ATOM 586 C C . SER A 1 72 ? -16.668 2.684 18.961 1.00 98.75 72 SER A C 1
ATOM 588 O O . SER A 1 72 ? -17.248 2.100 19.875 1.00 98.75 72 SER A O 1
ATOM 590 N N . HIS A 1 73 ? -15.742 3.621 19.160 1.00 98.50 73 HIS A N 1
ATOM 591 C CA . HIS A 1 73 ? -15.386 4.129 20.477 1.00 98.50 73 HIS A CA 1
ATOM 592 C C . HIS A 1 73 ? -16.571 4.837 21.154 1.00 98.50 73 HIS A C 1
ATOM 594 O O . HIS A 1 73 ? -16.798 4.621 22.338 1.00 98.50 73 HIS A O 1
ATOM 600 N N . GLU A 1 74 ? -17.344 5.641 20.418 1.00 98.56 74 GLU A N 1
ATOM 601 C CA . GLU A 1 74 ? -18.519 6.340 20.964 1.00 98.56 74 GLU A CA 1
ATOM 602 C C . GLU A 1 74 ? -19.677 5.395 21.317 1.00 98.56 74 GLU A C 1
ATOM 604 O O . GLU A 1 74 ? -20.358 5.598 22.319 1.00 98.56 74 GLU A O 1
ATOM 609 N N . GLU A 1 75 ? -19.910 4.366 20.499 1.00 98.44 75 GLU A N 1
ATOM 610 C CA . GLU A 1 75 ? -21.045 3.448 20.659 1.00 98.44 75 GLU A CA 1
ATOM 611 C C . GLU A 1 75 ? -20.709 2.160 21.431 1.00 98.44 75 GLU A C 1
ATOM 613 O O . GLU A 1 75 ? -21.583 1.309 21.610 1.00 98.44 75 GLU A O 1
ATOM 618 N N . GLU A 1 76 ? -19.448 1.982 21.834 1.00 98.44 76 GLU A N 1
ATOM 619 C CA . GLU A 1 76 ? -18.920 0.792 22.523 1.00 98.44 76 GLU A CA 1
ATOM 620 C C . GLU A 1 76 ? -19.291 -0.542 21.844 1.00 98.44 76 GLU A C 1
ATOM 622 O O . GLU A 1 76 ? -19.511 -1.576 22.481 1.00 98.44 76 GLU A O 1
ATOM 627 N N . ARG A 1 77 ? -19.366 -0.540 20.509 1.00 98.50 77 ARG A N 1
ATOM 628 C CA . ARG A 1 77 ? -19.728 -1.721 19.715 1.00 98.50 77 ARG A CA 1
ATOM 629 C C . ARG A 1 77 ? -19.016 -1.743 18.376 1.00 98.50 77 ARG A C 1
ATOM 631 O O . ARG A 1 77 ? -18.543 -0.725 17.877 1.00 98.50 77 ARG A O 1
ATOM 638 N N . TRP A 1 78 ? -19.020 -2.908 17.737 1.00 98.25 78 TRP A N 1
ATOM 639 C CA . TRP A 1 78 ?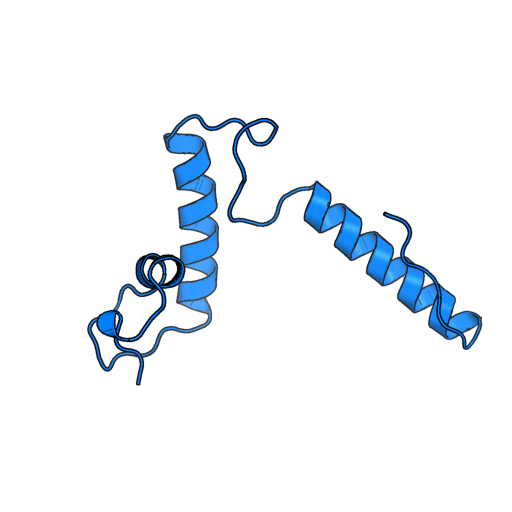 -18.513 -3.056 16.378 1.00 98.25 78 TRP A CA 1
ATOM 640 C C . TRP A 1 78 ? -19.334 -2.231 15.379 1.00 98.25 78 TRP A C 1
ATOM 642 O O . TRP A 1 78 ? -20.555 -2.390 15.268 1.00 98.25 78 TRP A O 1
ATOM 652 N N . ILE A 1 79 ? -18.635 -1.388 14.619 1.00 98.44 79 ILE A N 1
ATOM 653 C CA . ILE A 1 79 ? -19.177 -0.624 13.495 1.00 98.44 79 ILE A CA 1
ATOM 654 C C . ILE A 1 79 ? -18.692 -1.258 12.199 1.00 98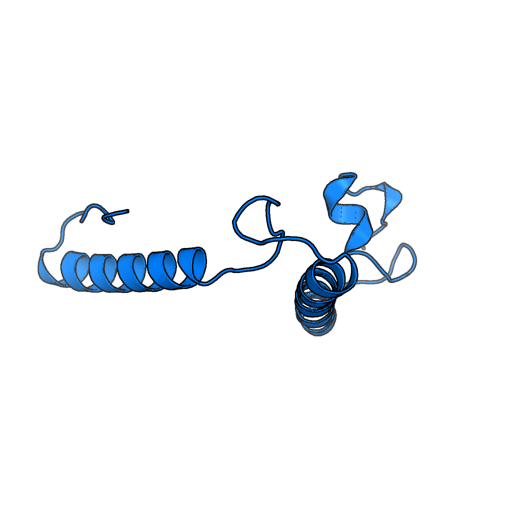.44 79 ILE A C 1
ATOM 656 O O . ILE A 1 79 ? -17.511 -1.569 12.035 1.00 98.44 79 ILE A O 1
ATOM 660 N N . ARG A 1 80 ? -19.612 -1.470 11.256 1.00 97.88 80 ARG A N 1
ATOM 661 C CA . ARG A 1 80 ? -19.238 -1.950 9.930 1.00 97.88 80 ARG A CA 1
ATOM 662 C C . ARG A 1 80 ? -18.581 -0.810 9.161 1.00 97.88 80 ARG A C 1
ATOM 664 O O . ARG A 1 80 ? -19.230 0.189 8.869 1.00 97.88 80 ARG A O 1
ATOM 671 N N . VAL A 1 81 ? -17.324 -1.010 8.773 1.00 97.38 81 VAL A N 1
ATOM 672 C CA . VAL A 1 81 ? -16.654 -0.143 7.801 1.00 97.38 81 VAL A CA 1
ATOM 673 C C . VAL A 1 81 ? -17.464 -0.208 6.516 1.00 97.38 81 VAL A C 1
ATOM 675 O O . VAL A 1 81 ? -17.614 -1.271 5.905 1.00 97.38 81 VAL A O 1
ATOM 678 N N . THR A 1 82 ? -18.058 0.917 6.144 1.00 88.12 82 THR A N 1
ATOM 679 C CA . THR A 1 82 ? -18.749 0.991 4.862 1.00 88.12 82 THR A CA 1
ATOM 680 C C . THR A 1 82 ? -17.643 0.950 3.797 1.00 88.12 82 THR A C 1
ATOM 682 O O . THR A 1 82 ? -16.589 1.547 4.006 1.00 88.12 82 THR A O 1
ATOM 685 N N . THR A 1 83 ? -17.844 0.218 2.700 1.00 78.19 83 THR A N 1
ATOM 686 C CA . THR A 1 83 ? -16.940 0.196 1.526 1.00 78.19 83 THR A CA 1
ATOM 687 C C . THR A 1 83 ? -17.644 0.791 0.323 1.00 78.19 83 THR A C 1
ATOM 689 O O . THR A 1 83 ? -18.861 1.058 0.443 1.00 78.19 83 THR A O 1
#

Radius of gyration: 17.91 Å; chains: 1; bounding box: 44×25×42 Å

pLDDT: mean 93.29, std 5.6, range [66.25, 98.75]